Protein AF-A0A5M6ITL7-F1 (afdb_monomer)

Secondary structure (DSSP, 8-state):
-----PPPPPEEEEEEEE-TTS-HHHHHHHHHHHHHHTT-EEEEPTT-------GGGSTT---PPP--SSPPEEEEEEEEPPPTT--S---

pLDDT: mean 71.6, std 16.35, range [40.09, 92.19]

Mean predicted aligned error: 11.81 Å

Structure (mmCIF, N/CA/C/O backbone):
data_AF-A0A5M6ITL7-F1
#
_entry.id   AF-A0A5M6ITL7-F1
#
loop_
_atom_site.group_PDB
_atom_sit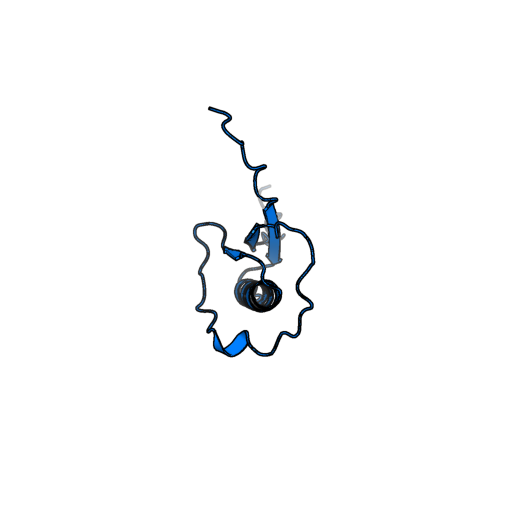e.id
_atom_site.type_symbol
_atom_site.label_atom_id
_atom_site.label_alt_id
_atom_site.label_comp_id
_atom_site.label_asym_id
_atom_site.label_entity_id
_atom_site.label_seq_id
_atom_site.pdbx_PDB_ins_code
_atom_site.Cartn_x
_atom_site.Cartn_y
_atom_site.Cartn_z
_atom_site.occupancy
_atom_site.B_iso_or_equiv
_atom_site.auth_seq_id
_atom_site.auth_comp_id
_atom_site.auth_asym_id
_atom_site.auth_atom_id
_atom_site.pdbx_PDB_model_num
ATOM 1 N N . MET A 1 1 ? -21.453 29.780 21.446 1.00 40.09 1 MET A N 1
ATOM 2 C CA . MET A 1 1 ? -21.188 29.050 20.188 1.00 40.09 1 MET A CA 1
ATOM 3 C C . MET A 1 1 ? -19.836 28.366 20.329 1.00 40.09 1 MET A C 1
ATOM 5 O O . MET A 1 1 ? -18.814 29.015 20.165 1.00 40.09 1 MET A O 1
ATOM 9 N N . THR A 1 2 ? -19.808 27.107 20.760 1.00 45.06 2 THR A N 1
ATOM 10 C CA . THR A 1 2 ? -18.570 26.331 20.922 1.00 45.06 2 THR A CA 1
ATOM 11 C C . THR A 1 2 ? -18.218 25.696 19.581 1.00 45.06 2 THR A C 1
ATOM 13 O O . THR A 1 2 ? -18.795 24.681 19.202 1.00 45.06 2 THR A O 1
ATOM 16 N N . GLY A 1 3 ? -17.310 26.327 18.833 1.00 46.75 3 GLY A N 1
ATOM 17 C CA . GLY A 1 3 ? -16.715 25.726 17.643 1.00 46.75 3 GLY A CA 1
ATOM 18 C C . GLY A 1 3 ? -15.867 24.532 18.066 1.00 46.75 3 GLY A C 1
ATOM 19 O O . GLY A 1 3 ? -14.769 24.709 18.581 1.00 46.75 3 GLY A O 1
ATOM 20 N N . GLN A 1 4 ? -16.399 23.321 17.916 1.00 42.88 4 GLN A N 1
ATOM 21 C CA . GLN A 1 4 ? -15.608 22.107 18.066 1.00 42.88 4 GLN A CA 1
ATOM 22 C C . GLN A 1 4 ? -14.665 22.016 16.867 1.00 42.88 4 GLN A C 1
ATOM 24 O O . GLN A 1 4 ? -15.074 21.671 15.761 1.00 42.88 4 GLN A O 1
ATOM 29 N N . THR A 1 5 ? -13.398 22.358 17.076 1.00 50.56 5 THR A N 1
ATOM 30 C CA . THR A 1 5 ? -12.329 22.046 16.131 1.00 50.56 5 THR A CA 1
ATOM 31 C C . THR A 1 5 ? -12.136 20.533 16.172 1.00 50.56 5 THR A C 1
ATOM 33 O O . THR A 1 5 ? -11.497 20.006 17.082 1.00 50.56 5 THR A O 1
ATOM 36 N N . GLN A 1 6 ? -12.757 19.814 15.234 1.00 51.66 6 GLN A N 1
ATOM 37 C CA . GLN A 1 6 ? -12.490 18.393 15.024 1.00 51.66 6 GLN A CA 1
ATOM 38 C C . GLN A 1 6 ? -10.966 18.216 14.878 1.00 51.66 6 GLN A C 1
ATOM 40 O O . GLN A 1 6 ? -10.363 18.947 14.083 1.00 51.66 6 GLN A O 1
ATOM 45 N N . PRO A 1 7 ? -10.313 17.319 15.643 1.00 54.97 7 PRO A N 1
ATOM 46 C CA . PRO A 1 7 ? -8.888 17.077 15.464 1.00 54.97 7 PRO A CA 1
ATOM 47 C C . PRO A 1 7 ? -8.628 16.663 14.007 1.00 54.97 7 PRO A C 1
ATOM 49 O O . PRO A 1 7 ? -9.446 15.937 13.433 1.00 54.97 7 PRO A O 1
ATOM 52 N N . PRO A 1 8 ? -7.537 17.141 13.382 1.00 63.88 8 PRO A N 1
ATOM 53 C CA . PRO A 1 8 ? -7.237 16.807 11.997 1.00 63.88 8 PRO A CA 1
ATOM 54 C C . PRO A 1 8 ? -7.121 15.288 11.861 1.00 63.88 8 PRO A C 1
ATOM 56 O O . PRO A 1 8 ? -6.400 14.654 12.634 1.00 63.88 8 PRO A O 1
ATOM 59 N N . HIS A 1 9 ? -7.828 14.713 10.883 1.00 67.75 9 HIS A N 1
ATOM 60 C CA . HIS A 1 9 ? -7.728 13.288 10.580 1.00 67.75 9 HIS A CA 1
ATOM 61 C C . HIS A 1 9 ? -6.247 12.910 10.418 1.00 67.75 9 HIS A C 1
ATOM 63 O O . HIS A 1 9 ? -5.543 13.570 9.643 1.00 67.75 9 HIS A O 1
ATOM 69 N N . PRO A 1 10 ? -5.748 11.883 11.131 1.00 80.19 10 PRO A N 1
ATOM 70 C CA . PRO A 1 10 ? -4.364 11.460 10.984 1.00 80.19 10 PRO A CA 1
ATOM 71 C C . PRO A 1 10 ? -4.095 11.083 9.521 1.00 80.19 10 PRO A C 1
ATOM 73 O O . PRO A 1 10 ? -4.940 10.478 8.863 1.00 80.19 10 PRO A O 1
ATOM 76 N N . ARG A 1 11 ? -2.934 11.469 8.983 1.00 85.69 11 ARG A N 1
ATOM 77 C CA . ARG A 1 11 ? -2.549 11.185 7.590 1.00 85.69 11 ARG A CA 1
ATOM 78 C C . ARG A 1 1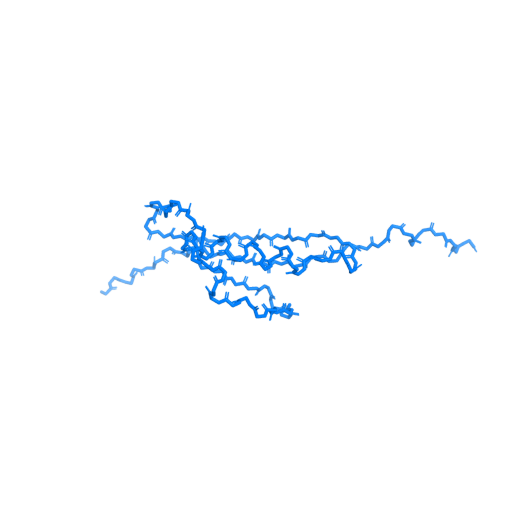1 ? -1.318 10.291 7.577 1.00 85.69 11 ARG A C 1
ATOM 80 O O . ARG A 1 11 ? -0.355 10.571 8.287 1.00 85.69 11 ARG A O 1
ATOM 87 N N . VAL A 1 12 ? -1.349 9.240 6.764 1.00 89.50 12 VAL A N 1
ATOM 88 C CA . VAL A 1 12 ? -0.237 8.295 6.582 1.00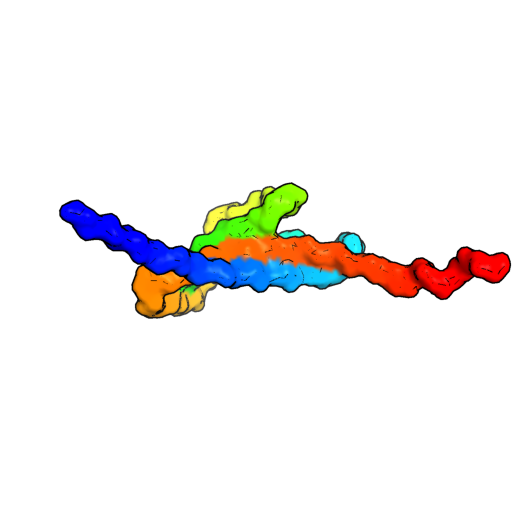 89.50 12 VAL A CA 1
ATOM 89 C C . VAL A 1 12 ? 0.147 8.277 5.111 1.00 89.50 12 VAL A C 1
ATOM 91 O O . VAL A 1 12 ? -0.723 8.129 4.262 1.00 89.50 12 VAL A O 1
ATOM 94 N N . THR A 1 13 ? 1.436 8.395 4.796 1.00 90.94 13 THR A N 1
ATOM 95 C CA . THR A 1 13 ? 1.929 8.287 3.415 1.00 90.94 13 THR A CA 1
ATOM 96 C C . THR A 1 13 ? 2.609 6.941 3.206 1.00 90.94 13 THR A C 1
ATOM 98 O O . THR A 1 13 ? 3.527 6.591 3.945 1.00 90.94 13 THR A O 1
ATOM 101 N N . VAL A 1 14 ? 2.179 6.205 2.183 1.00 91.06 14 VAL A N 1
ATOM 102 C CA . VAL A 1 14 ? 2.829 4.986 1.698 1.00 91.06 14 VAL A CA 1
ATOM 103 C C . VAL A 1 14 ? 3.542 5.317 0.396 1.00 91.06 14 VAL A C 1
ATOM 105 O O . VAL A 1 14 ? 2.907 5.684 -0.595 1.00 91.06 14 VAL A O 1
ATOM 108 N N . THR A 1 15 ? 4.863 5.167 0.400 1.00 92.19 15 THR A N 1
ATOM 109 C CA . THR A 1 15 ? 5.702 5.414 -0.773 1.00 92.19 15 THR A CA 1
ATOM 110 C C . THR A 1 15 ? 6.211 4.097 -1.339 1.00 92.19 15 THR A C 1
ATOM 112 O O . THR A 1 15 ? 6.821 3.312 -0.615 1.00 92.19 15 THR A O 1
ATOM 115 N N . VAL A 1 16 ? 6.012 3.871 -2.639 1.00 90.50 16 VAL A N 1
ATOM 116 C CA . VAL A 1 16 ? 6.635 2.759 -3.371 1.00 90.50 16 VAL A CA 1
ATOM 117 C C . VAL A 1 16 ? 7.736 3.320 -4.261 1.00 90.50 16 VAL A C 1
ATOM 119 O O . VAL A 1 16 ? 7.465 4.100 -5.178 1.00 90.50 16 VAL A O 1
ATOM 122 N N . SER A 1 17 ? 8.981 2.927 -3.982 1.00 90.44 17 SER A N 1
ATOM 123 C CA . SER A 1 17 ? 10.157 3.352 -4.736 1.00 90.44 17 SER A CA 1
ATOM 124 C C . SER A 1 17 ? 10.697 2.261 -5.659 1.00 90.44 17 SER A C 1
ATOM 126 O O . SER A 1 17 ? 10.449 1.071 -5.473 1.00 90.44 17 SER A O 1
ATOM 128 N N . GLY A 1 18 ? 11.401 2.681 -6.706 1.00 88.62 18 GLY A N 1
ATOM 129 C CA . GLY A 1 18 ? 12.085 1.789 -7.639 1.00 88.62 18 GLY A CA 1
ATOM 130 C C . GLY A 1 18 ? 12.356 2.459 -8.980 1.00 88.62 18 GLY A C 1
ATOM 131 O O . GLY A 1 18 ? 11.936 3.594 -9.234 1.00 88.62 18 GLY A O 1
ATOM 132 N N . THR A 1 19 ? 13.056 1.754 -9.861 1.00 87.69 19 THR A N 1
ATOM 133 C CA . THR A 1 19 ? 13.369 2.25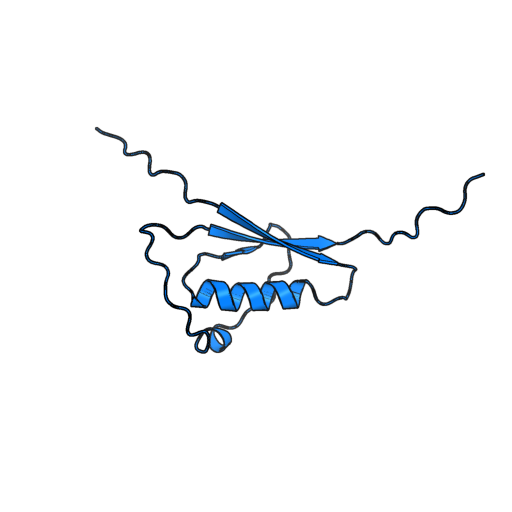5 -11.202 1.00 87.69 19 THR A CA 1
ATOM 134 C C . THR A 1 19 ? 12.115 2.350 -12.087 1.00 87.69 19 THR A C 1
ATOM 136 O O . THR A 1 19 ? 11.031 1.849 -11.765 1.00 87.69 19 THR A O 1
ATOM 139 N N . ALA A 1 20 ? 12.219 3.066 -13.207 1.00 82.75 20 ALA A N 1
ATOM 140 C CA . ALA A 1 20 ? 11.140 3.116 -14.190 1.00 82.75 20 ALA A CA 1
ATOM 141 C C . ALA A 1 20 ? 10.874 1.710 -14.763 1.00 82.75 20 ALA A C 1
ATOM 143 O O . ALA A 1 20 ? 11.806 0.947 -15.002 1.00 82.75 20 ALA A O 1
ATOM 144 N N . GLY A 1 21 ? 9.601 1.363 -14.969 1.00 83.44 21 GLY A N 1
ATOM 145 C CA . GLY A 1 21 ? 9.206 0.067 -15.535 1.00 83.44 21 GLY A CA 1
ATOM 146 C C . GLY A 1 21 ? 9.108 -1.103 -14.545 1.00 83.44 21 GLY A C 1
ATOM 147 O O . GLY A 1 21 ? 8.659 -2.171 -14.941 1.00 83.44 21 GLY A O 1
ATOM 148 N N . THR A 1 22 ? 9.422 -0.925 -13.256 1.00 86.50 22 THR A N 1
ATOM 149 C CA . THR A 1 22 ? 9.346 -2.012 -12.248 1.00 86.50 22 THR A CA 1
ATOM 150 C C . THR A 1 22 ? 7.935 -2.323 -11.743 1.00 86.50 22 THR A C 1
ATOM 152 O O . THR A 1 22 ? 7.759 -3.169 -10.872 1.00 86.50 22 THR A O 1
ATOM 155 N N . GLY A 1 23 ? 6.910 -1.644 -12.267 1.00 86.12 23 GLY A N 1
ATOM 156 C CA . GLY A 1 23 ? 5.517 -1.893 -11.890 1.00 86.12 23 GLY A CA 1
ATOM 157 C C . GLY A 1 23 ? 5.070 -1.230 -10.582 1.00 86.12 23 GLY A C 1
ATOM 158 O O . GLY A 1 23 ? 4.087 -1.671 -9.994 1.00 86.12 23 GLY A O 1
ATOM 159 N N . LYS A 1 24 ? 5.737 -0.156 -10.136 1.00 89.88 24 LYS A N 1
ATOM 160 C CA . LYS A 1 24 ? 5.400 0.600 -8.909 1.00 89.88 24 LYS A CA 1
ATOM 161 C C . LYS A 1 24 ? 3.924 0.991 -8.825 1.00 89.88 24 LYS A C 1
ATOM 163 O O . LYS A 1 24 ? 3.281 0.738 -7.811 1.00 89.88 24 LYS A O 1
ATOM 168 N N . SER A 1 25 ? 3.357 1.489 -9.922 1.00 85.38 25 SER A N 1
ATOM 169 C CA . SER A 1 25 ? 1.942 1.864 -9.990 1.00 85.38 25 SER A CA 1
ATOM 170 C C . SER A 1 25 ? 1.007 0.660 -9.798 1.00 85.38 25 SER A C 1
ATOM 172 O O . SER A 1 25 ? -0.056 0.796 -9.203 1.00 85.38 25 SER A O 1
ATOM 174 N N . ARG A 1 26 ? 1.412 -0.546 -10.230 1.00 86.69 26 ARG A N 1
ATOM 175 C CA . ARG A 1 26 ? 0.651 -1.786 -9.993 1.00 86.69 26 ARG A CA 1
ATOM 176 C C . ARG A 1 26 ? 0.706 -2.211 -8.525 1.00 86.69 26 ARG A C 1
ATOM 178 O O . ARG A 1 26 ? -0.297 -2.665 -7.987 1.00 86.69 26 ARG A O 1
ATOM 185 N N . VAL A 1 27 ? 1.853 -2.037 -7.869 1.00 88.25 27 VAL A N 1
ATOM 186 C CA . VAL A 1 27 ? 1.988 -2.281 -6.424 1.00 88.25 27 VAL A CA 1
ATOM 187 C C . VAL A 1 27 ? 1.113 -1.307 -5.632 1.00 88.25 27 VAL A C 1
ATOM 189 O O . VAL A 1 27 ? 0.364 -1.745 -4.764 1.00 88.25 27 VAL A O 1
ATOM 192 N N . LEU A 1 28 ? 1.139 -0.012 -5.966 1.00 89.12 28 LEU A N 1
ATOM 193 C CA . LEU A 1 28 ? 0.273 0.991 -5.336 1.00 89.12 28 LEU A CA 1
ATOM 194 C C . LEU A 1 28 ? -1.218 0.691 -5.548 1.00 89.12 28 LEU A C 1
ATOM 196 O O . LEU A 1 28 ? -1.983 0.799 -4.595 1.00 89.12 28 LEU A O 1
ATOM 200 N N . ALA A 1 29 ? -1.625 0.232 -6.735 1.00 86.12 29 ALA A N 1
ATOM 201 C CA . ALA A 1 29 ? -3.002 -0.197 -6.990 1.00 86.12 29 ALA A CA 1
ATOM 202 C C . ALA A 1 29 ? -3.426 -1.382 -6.098 1.00 86.12 29 ALA A C 1
ATOM 204 O O . ALA A 1 29 ? -4.514 -1.371 -5.528 1.00 86.12 29 ALA A O 1
ATOM 205 N N . ASN A 1 30 ? -2.557 -2.380 -5.903 1.00 86.94 30 ASN A N 1
ATOM 206 C CA . ASN A 1 30 ? -2.843 -3.498 -4.994 1.00 86.94 30 ASN A CA 1
ATOM 207 C C . ASN A 1 30 ? -2.953 -3.037 -3.528 1.00 86.94 30 ASN A C 1
ATOM 209 O O . ASN A 1 30 ? -3.819 -3.509 -2.792 1.00 86.94 30 ASN A O 1
ATOM 213 N N . ILE A 1 31 ? -2.094 -2.101 -3.108 1.00 88.44 31 ILE A N 1
ATOM 214 C CA . ILE A 1 31 ? -2.150 -1.489 -1.773 1.00 88.44 31 ILE A CA 1
ATOM 215 C C . ILE A 1 31 ? -3.466 -0.717 -1.596 1.00 88.44 31 ILE A C 1
ATOM 217 O O . ILE A 1 31 ? -4.110 -0.842 -0.556 1.00 88.44 31 ILE A O 1
ATOM 221 N N . GLU A 1 32 ? -3.898 0.037 -2.610 1.00 88.44 32 GLU A N 1
ATOM 222 C CA . GLU A 1 32 ? -5.181 0.745 -2.607 1.00 88.44 32 GLU A CA 1
ATOM 223 C C . GLU A 1 32 ? -6.360 -0.207 -2.395 1.00 88.44 32 GLU A C 1
ATOM 225 O O . GLU A 1 32 ? -7.203 0.065 -1.539 1.00 88.44 32 GLU A O 1
ATOM 230 N N . VAL A 1 33 ? -6.409 -1.329 -3.126 1.00 85.94 33 VAL A N 1
ATOM 231 C CA . VAL A 1 33 ? -7.460 -2.351 -2.972 1.00 85.94 33 VAL A CA 1
ATOM 232 C C . VAL A 1 33 ? -7.515 -2.860 -1.535 1.00 85.94 33 VAL A C 1
ATOM 234 O O . VAL A 1 33 ? -8.581 -2.843 -0.920 1.00 85.94 33 VAL A O 1
ATOM 237 N N . ALA A 1 34 ? -6.369 -3.270 -0.984 1.00 84.94 34 ALA A N 1
ATOM 238 C CA . ALA A 1 34 ? -6.298 -3.817 0.367 1.00 84.94 34 ALA A CA 1
ATOM 239 C C . ALA A 1 34 ? -6.760 -2.797 1.420 1.00 84.94 34 ALA A C 1
ATOM 241 O O . ALA A 1 34 ? -7.587 -3.109 2.275 1.00 84.94 34 ALA A O 1
ATOM 242 N N . LEU A 1 35 ? -6.282 -1.553 1.331 1.00 86.38 35 LEU A N 1
ATOM 243 C CA . LEU A 1 35 ? -6.636 -0.488 2.270 1.00 86.38 35 LEU A CA 1
ATOM 244 C C . LEU A 1 35 ? -8.116 -0.101 2.179 1.00 86.38 35 LEU A C 1
ATOM 246 O O . LEU A 1 35 ? -8.783 0.029 3.207 1.00 86.38 35 LEU A O 1
ATOM 250 N N . ARG A 1 36 ? -8.661 0.042 0.967 1.00 84.56 36 ARG A N 1
ATOM 251 C CA . ARG A 1 36 ? -10.087 0.343 0.780 1.00 84.56 36 ARG A CA 1
ATOM 252 C C . ARG A 1 36 ? -10.974 -0.777 1.312 1.00 84.56 36 ARG A C 1
ATOM 2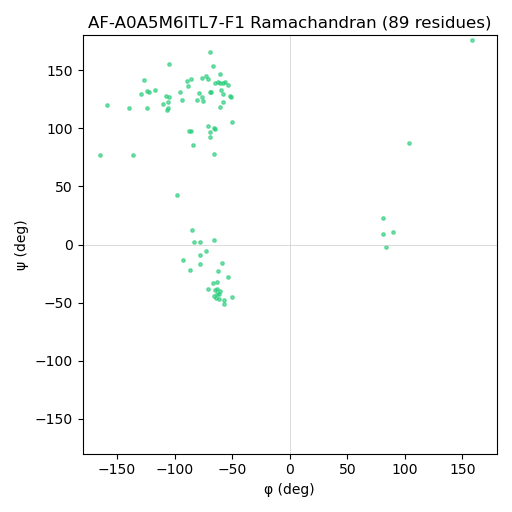54 O O . ARG A 1 36 ? -11.991 -0.486 1.936 1.00 84.56 36 ARG A O 1
ATOM 261 N N . ALA A 1 37 ? -10.579 -2.035 1.133 1.00 82.25 37 ALA A N 1
ATOM 262 C CA . ALA A 1 37 ? -11.311 -3.172 1.683 1.00 82.25 37 ALA A CA 1
ATOM 263 C C . ALA A 1 37 ? -11.287 -3.217 3.222 1.00 82.25 37 ALA A C 1
ATOM 265 O O . ALA A 1 37 ? -12.290 -3.555 3.844 1.00 82.25 37 ALA A O 1
ATOM 266 N N . CYS A 1 38 ? -10.196 -2.768 3.852 1.00 79.62 38 CYS A N 1
ATOM 267 C CA . CYS A 1 38 ? -10.142 -2.540 5.302 1.00 79.62 38 CYS A CA 1
ATOM 268 C C . CYS A 1 38 ? -10.936 -1.294 5.765 1.00 79.62 38 CYS A C 1
ATOM 270 O O . CYS A 1 38 ? -11.058 -1.052 6.967 1.00 79.62 38 CYS A O 1
ATOM 272 N N . GLY A 1 39 ? -11.485 -0.500 4.837 1.00 79.75 39 GLY A N 1
ATOM 273 C CA . GLY A 1 39 ? -12.291 0.690 5.116 1.00 79.75 39 GLY A CA 1
ATOM 274 C C . GLY A 1 39 ? -11.510 2.001 5.235 1.00 79.75 39 GLY A C 1
ATOM 275 O O . GLY A 1 39 ? -12.092 2.993 5.669 1.00 79.75 39 GLY A O 1
ATOM 276 N N . TYR A 1 40 ? -10.224 2.034 4.872 1.00 84.94 40 TYR A N 1
ATOM 277 C CA . TYR A 1 40 ? -9.446 3.275 4.869 1.00 84.94 40 TYR A CA 1
ATOM 278 C C . TYR A 1 40 ? -9.851 4.187 3.707 1.00 84.94 40 TYR A C 1
ATOM 280 O O . TYR A 1 40 ? -10.121 3.731 2.593 1.00 84.94 40 TYR A O 1
ATOM 288 N N . GLU A 1 41 ? -9.817 5.496 3.950 1.00 86.69 41 GLU A N 1
ATOM 289 C CA . GLU A 1 41 ? -9.824 6.487 2.879 1.00 86.69 41 GLU A CA 1
ATOM 290 C C . GLU A 1 41 ? -8.431 6.533 2.238 1.00 86.69 41 GLU A C 1
ATOM 292 O O . GLU A 1 41 ? -7.430 6.698 2.937 1.00 86.69 41 GLU A O 1
ATOM 297 N N . VAL A 1 42 ? -8.358 6.390 0.913 1.00 88.06 42 VAL A N 1
ATOM 298 C CA . VAL A 1 42 ? -7.095 6.355 0.164 1.00 88.06 42 VAL A CA 1
ATOM 299 C C . VAL A 1 42 ? -7.096 7.434 -0.913 1.00 88.06 42 VAL A C 1
ATOM 301 O O . VAL A 1 42 ? -8.051 7.557 -1.677 1.00 88.06 42 VAL A O 1
ATOM 304 N N . GLN A 1 43 ? -6.007 8.195 -0.993 1.00 89.00 43 GLN A N 1
ATOM 305 C CA . GLN A 1 43 ? -5.778 9.254 -1.971 1.00 89.00 43 GLN A CA 1
ATOM 306 C C . GLN A 1 43 ? -4.440 9.020 -2.677 1.00 89.00 43 GLN A C 1
ATOM 308 O O . GLN A 1 43 ? -3.459 8.642 -2.044 1.00 89.00 43 GLN A O 1
ATOM 313 N N . TRP A 1 44 ? -4.363 9.290 -3.977 1.00 86.94 44 TRP A N 1
ATOM 314 C CA . TRP A 1 44 ? -3.085 9.316 -4.691 1.00 86.94 44 TRP A CA 1
ATOM 315 C C . TRP A 1 44 ? -2.437 10.697 -4.571 1.00 86.94 44 TRP A C 1
ATOM 317 O O . TRP A 1 44 ? -3.117 11.727 -4.606 1.00 86.94 44 TRP A O 1
ATOM 327 N N . TRP A 1 45 ? -1.112 10.733 -4.434 1.00 83.25 45 TRP A N 1
ATOM 328 C CA . TRP A 1 45 ? -0.353 11.976 -4.496 1.00 83.25 45 TRP A CA 1
ATOM 329 C C . TRP A 1 45 ? -0.557 12.644 -5.862 1.00 83.25 45 TRP A C 1
ATOM 331 O O . TRP A 1 45 ? -0.600 11.977 -6.896 1.00 83.25 45 TRP A O 1
ATOM 341 N N . ARG A 1 46 ? -0.709 13.974 -5.870 1.00 70.88 46 ARG A N 1
ATOM 342 C CA . ARG A 1 46 ? -1.095 14.740 -7.067 1.00 70.88 46 ARG A CA 1
ATOM 343 C C . ARG A 1 46 ? -0.175 14.451 -8.259 1.00 70.88 46 ARG A C 1
ATOM 345 O O . ARG A 1 46 ? 1.045 14.452 -8.114 1.00 70.88 46 ARG A O 1
ATOM 352 N N . GLY A 1 47 ? -0.779 14.287 -9.439 1.00 62.28 47 GLY A N 1
ATOM 353 C CA . GLY A 1 47 ? -0.068 14.080 -10.706 1.00 62.28 47 GLY A CA 1
ATOM 354 C C . GLY A 1 47 ? 0.398 12.643 -10.957 1.00 62.28 47 GLY A C 1
ATOM 355 O O . GLY A 1 47 ? 1.161 12.421 -11.891 1.00 62.28 47 GLY A O 1
ATOM 356 N N . GLN A 1 48 ? -0.026 11.684 -10.132 1.00 62.09 48 GLN A N 1
ATOM 357 C CA . GLN A 1 48 ? 0.197 10.259 -10.367 1.00 62.09 48 GLN A CA 1
ATOM 358 C C . GLN A 1 48 ? -0.946 9.661 -11.193 1.00 62.09 48 GLN A C 1
ATOM 360 O O . GLN A 1 48 ? -2.109 10.009 -10.977 1.00 62.09 48 GLN A O 1
ATOM 365 N N . ASP A 1 49 ? -0.607 8.761 -12.122 1.00 58.47 49 ASP A N 1
ATOM 366 C CA . ASP A 1 49 ? -1.577 8.010 -12.921 1.00 58.47 49 ASP A CA 1
ATOM 367 C C . ASP A 1 49 ? -2.390 7.091 -12.005 1.00 58.47 49 ASP A C 1
ATOM 369 O O . ASP A 1 49 ? -1.954 5.999 -11.628 1.00 58.47 49 ASP A O 1
ATOM 373 N N . GLN A 1 50 ? -3.594 7.536 -11.653 1.00 55.91 50 GLN A N 1
ATOM 374 C CA . GLN A 1 50 ? -4.594 6.682 -11.038 1.00 55.91 50 GLN A CA 1
ATOM 375 C C . GLN A 1 50 ? -5.062 5.694 -12.107 1.00 55.91 50 GLN A C 1
ATOM 377 O O . GLN A 1 50 ? -5.943 5.990 -12.911 1.00 55.91 50 GLN A O 1
ATOM 382 N N . ARG A 1 51 ? -4.436 4.517 -12.165 1.00 58.03 51 ARG A N 1
ATOM 383 C CA . ARG A 1 51 ? -4.964 3.431 -12.994 1.00 58.03 51 ARG A CA 1
ATOM 384 C C . ARG A 1 51 ? -6.268 2.961 -12.368 1.00 58.03 51 ARG A C 1
ATOM 386 O O . ARG A 1 51 ? -6.312 2.757 -11.159 1.00 58.03 51 ARG A O 1
ATOM 393 N N . GLU A 1 52 ? -7.314 2.836 -13.182 1.00 54.03 52 GLU A N 1
ATOM 394 C CA . GLU A 1 52 ? -8.647 2.412 -12.749 1.00 54.03 52 GLU A CA 1
ATOM 395 C C . GLU A 1 52 ? -8.558 1.128 -11.918 1.00 54.03 52 GLU A C 1
ATOM 397 O O . GLU A 1 52 ? -8.316 0.032 -12.422 1.00 54.03 52 GLU A O 1
ATOM 402 N N . VAL A 1 53 ? -8.723 1.274 -10.605 1.00 56.44 53 VAL A N 1
ATOM 403 C CA . VAL A 1 53 ? -8.869 0.144 -9.698 1.00 56.44 53 VAL A CA 1
ATOM 404 C C . VAL A 1 53 ? -10.353 -0.199 -9.669 1.00 56.44 53 VAL A C 1
ATOM 406 O O . VAL A 1 53 ? -11.138 0.445 -8.968 1.00 56.44 53 VAL A O 1
ATOM 409 N N . HIS A 1 54 ? -10.752 -1.192 -10.463 1.00 55.34 54 HIS A N 1
ATOM 410 C CA . HIS A 1 54 ? -12.148 -1.605 -10.551 1.00 55.34 54 HIS A CA 1
ATOM 411 C C . HIS A 1 54 ? -12.645 -2.190 -9.218 1.00 55.34 54 HIS A C 1
ATOM 413 O O . HIS A 1 54 ? -11.946 -2.936 -8.527 1.00 55.34 54 HIS A O 1
ATOM 419 N N . LYS A 1 55 ? -13.884 -1.830 -8.857 1.00 52.84 55 LYS A N 1
ATOM 420 C CA . LYS A 1 55 ? -14.575 -2.214 -7.608 1.00 52.84 55 LYS A CA 1
ATOM 421 C C . LYS A 1 55 ? -14.625 -3.717 -7.342 1.00 52.84 55 LYS A C 1
ATOM 423 O O . LYS A 1 55 ? -14.701 -4.146 -6.198 1.00 52.84 55 LYS A O 1
ATOM 428 N N . GLU A 1 56 ? -14.598 -4.495 -8.407 1.00 57.25 56 GLU A N 1
ATOM 429 C CA . GLU A 1 56 ? -14.644 -5.957 -8.425 1.00 57.25 56 GLU A CA 1
ATOM 430 C C . GLU A 1 56 ? -13.443 -6.606 -7.722 1.00 57.25 56 GLU A C 1
ATOM 432 O O . GLU A 1 56 ? -13.571 -7.702 -7.191 1.00 57.25 56 GLU A O 1
ATOM 437 N N . HIS A 1 57 ? -12.315 -5.904 -7.586 1.00 55.34 57 HIS A N 1
ATOM 438 C CA . HIS A 1 57 ? -11.179 -6.384 -6.793 1.00 55.34 57 HIS A CA 1
ATOM 439 C C . HIS A 1 57 ? -11.368 -6.216 -5.274 1.00 55.34 57 HIS A C 1
ATOM 441 O O . HIS A 1 57 ? -10.539 -6.682 -4.497 1.00 55.34 57 HIS A O 1
ATOM 447 N N . TRP A 1 58 ? -12.411 -5.508 -4.823 1.00 57.28 58 TRP A N 1
ATOM 448 C CA . TRP A 1 58 ? -12.538 -5.079 -3.423 1.00 57.28 58 TRP A CA 1
ATOM 449 C C . TRP A 1 58 ? -13.206 -6.131 -2.535 1.00 57.28 58 TRP A C 1
ATOM 451 O O . TRP A 1 58 ? -13.045 -6.095 -1.318 1.00 57.28 58 TRP A O 1
ATOM 461 N N . THR A 1 59 ? -13.971 -7.053 -3.122 1.00 53.16 59 THR A N 1
ATOM 462 C CA . THR A 1 59 ? -14.874 -7.954 -2.388 1.00 53.16 59 THR A CA 1
ATOM 463 C C . THR A 1 59 ? -14.152 -9.118 -1.701 1.00 53.16 59 THR A C 1
ATOM 465 O O . THR A 1 59 ? -14.715 -9.722 -0.794 1.00 53.16 59 THR A O 1
ATOM 468 N N . GLU A 1 60 ? -12.905 -9.417 -2.082 1.00 53.38 60 GLU A N 1
ATOM 469 C CA . GLU A 1 60 ? -12.147 -10.560 -1.541 1.00 53.38 60 GLU A CA 1
ATOM 470 C C . GLU A 1 60 ? -11.262 -10.225 -0.333 1.00 53.38 60 GLU A C 1
ATOM 472 O O . GLU A 1 60 ? -10.791 -11.124 0.367 1.00 53.38 60 GLU A O 1
ATOM 477 N N . ALA A 1 61 ? -11.028 -8.946 -0.039 1.00 5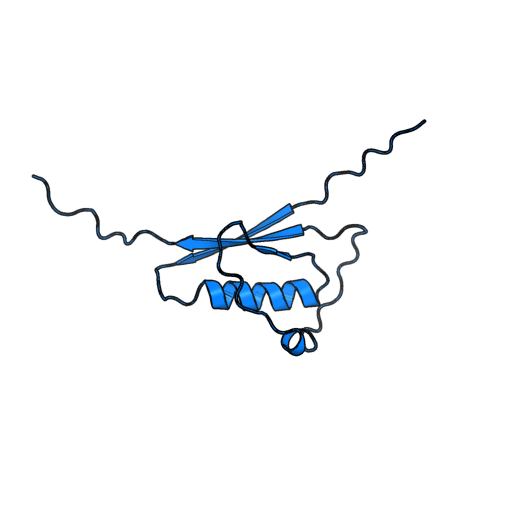3.53 61 ALA A N 1
ATOM 478 C CA . ALA A 1 61 ? -10.154 -8.566 1.062 1.00 53.53 61 ALA A CA 1
ATOM 479 C C . ALA A 1 61 ? -10.923 -8.575 2.398 1.00 53.53 61 ALA A C 1
ATOM 481 O O . ALA A 1 61 ? -11.429 -7.563 2.876 1.00 53.53 61 ALA A O 1
ATOM 482 N N . ASN A 1 62 ? -10.986 -9.762 3.013 1.00 49.91 62 ASN A N 1
ATOM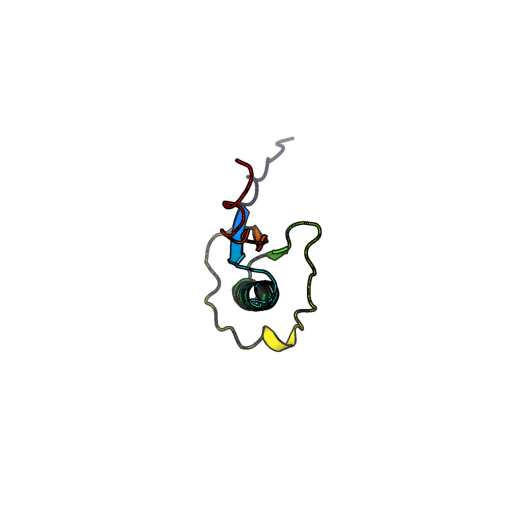 483 C CA . ASN A 1 62 ? -11.448 -9.996 4.385 1.00 49.91 62 ASN A CA 1
ATOM 484 C C . ASN A 1 62 ? -10.497 -9.342 5.398 1.00 49.91 62 ASN A C 1
ATOM 486 O O . ASN A 1 62 ? -9.661 -10.001 6.016 1.00 49.91 62 ASN A O 1
ATOM 490 N N . CYS A 1 63 ? -10.605 -8.030 5.558 1.00 55.38 63 CYS A N 1
ATOM 491 C CA . CYS A 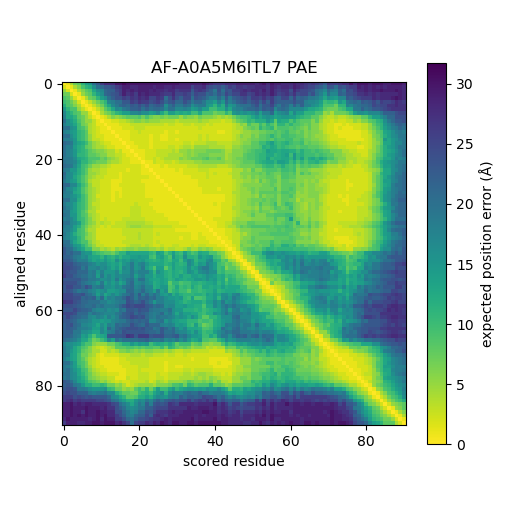1 63 ? -9.816 -7.282 6.518 1.00 55.38 63 CYS A CA 1
ATOM 492 C C . CYS A 1 63 ? -10.701 -6.889 7.710 1.00 55.38 63 CYS A C 1
ATOM 494 O O . CYS A 1 63 ? -11.732 -6.241 7.507 1.00 55.38 63 CYS A O 1
ATOM 496 N N . PRO A 1 64 ? -10.354 -7.269 8.954 1.00 56.69 64 PRO A N 1
ATOM 497 C CA . PRO A 1 64 ? -11.099 -6.815 10.120 1.00 56.69 64 PRO A CA 1
ATOM 498 C C . PRO A 1 64 ? -11.021 -5.287 10.185 1.00 56.69 64 PRO A C 1
ATOM 500 O O . PRO A 1 64 ? -9.935 -4.715 10.278 1.00 56.69 64 PRO A O 1
ATOM 503 N N . ARG A 1 65 ? -12.179 -4.619 10.102 1.00 56.31 65 ARG A N 1
ATOM 504 C CA . ARG A 1 65 ? -12.263 -3.157 10.172 1.00 56.31 65 ARG A CA 1
ATOM 505 C C . ARG A 1 65 ? -11.643 -2.702 11.504 1.00 56.31 65 ARG A C 1
ATOM 507 O O . ARG A 1 65 ? -12.111 -3.151 12.554 1.00 56.31 65 ARG A O 1
ATOM 514 N N . PRO A 1 66 ? -10.612 -1.839 11.501 1.00 55.59 66 PRO A N 1
ATOM 515 C CA . PRO A 1 66 ? -10.028 -1.353 12.740 1.00 55.59 66 PRO A CA 1
ATOM 516 C C . PRO A 1 66 ? -11.087 -0.601 13.559 1.00 55.59 66 PRO A C 1
ATOM 518 O O . PRO A 1 66 ? -11.947 0.080 12.999 1.00 55.59 66 PRO A O 1
ATOM 521 N N . ALA A 1 67 ? -11.001 -0.689 14.886 1.00 56.03 67 ALA A N 1
ATOM 522 C CA . ALA A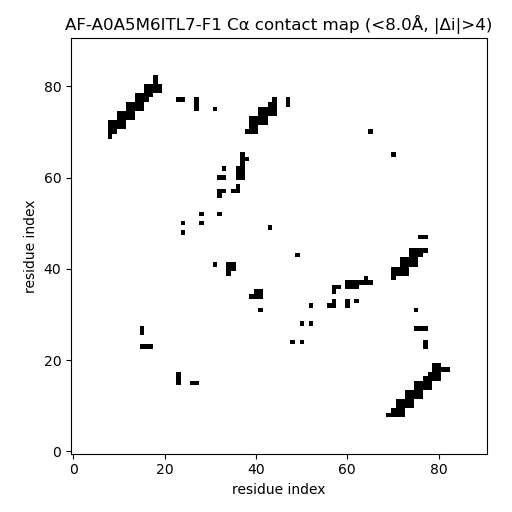 1 67 ? -11.944 -0.068 15.816 1.00 56.03 67 ALA A CA 1
ATOM 523 C C . ALA A 1 67 ? -11.733 1.431 16.170 1.00 56.03 67 ALA A C 1
ATOM 525 O O . ALA A 1 67 ? -12.492 1.911 17.017 1.00 56.03 67 ALA A O 1
ATOM 526 N N . PRO A 1 68 ? -10.763 2.219 15.643 1.00 58.75 68 PRO A N 1
ATOM 527 C CA . PRO A 1 68 ? -10.685 3.615 16.043 1.00 58.75 68 PRO A CA 1
ATOM 528 C C . PRO A 1 68 ? -11.861 4.401 15.449 1.00 58.75 68 PRO A C 1
ATOM 530 O O . PRO A 1 68 ? -12.251 4.206 14.300 1.00 58.75 68 PRO A O 1
ATOM 533 N N . ALA A 1 69 ? -12.384 5.348 16.232 1.00 61.88 69 ALA A N 1
ATOM 534 C CA . ALA A 1 69 ? -13.471 6.244 15.831 1.00 61.88 69 ALA A CA 1
ATOM 535 C C . ALA A 1 69 ? -13.141 7.103 14.589 1.00 61.88 69 ALA A C 1
ATOM 537 O O . ALA A 1 69 ? -14.045 7.665 13.975 1.00 61.88 69 ALA A O 1
ATOM 538 N N . GLN A 1 70 ? -11.859 7.210 14.215 1.00 66.12 70 GLN A N 1
ATOM 539 C CA . GLN A 1 70 ? -11.389 7.849 12.987 1.00 66.12 70 GLN A CA 1
ATOM 540 C C . GLN A 1 70 ? -10.252 7.028 12.375 1.00 66.12 70 GLN A C 1
ATOM 542 O O . GLN A 1 70 ? -9.186 6.879 12.976 1.00 66.12 70 GLN A O 1
ATOM 547 N N . LEU A 1 71 ? -10.474 6.512 11.167 1.00 75.12 71 LEU A N 1
ATOM 548 C CA . LEU A 1 71 ? -9.411 5.927 10.355 1.00 75.12 71 LEU A CA 1
ATOM 549 C C . LEU A 1 71 ? -8.559 7.053 9.743 1.00 75.12 71 LEU A C 1
ATOM 551 O O . LEU A 1 71 ? -9.104 8.105 9.394 1.00 75.12 71 LEU A O 1
ATOM 555 N N . PRO A 1 72 ? -7.235 6.867 9.621 1.00 82.81 72 PRO A N 1
ATOM 556 C CA . PRO A 1 72 ? -6.390 7.820 8.929 1.00 82.81 72 PRO A CA 1
ATOM 557 C C . PRO A 1 72 ? -6.702 7.861 7.432 1.00 82.81 72 PRO A C 1
ATOM 559 O O . PRO A 1 72 ? -7.109 6.861 6.839 1.00 82.81 72 PRO A O 1
ATOM 562 N N . VAL A 1 73 ? -6.413 9.004 6.815 1.00 86.69 73 VAL A N 1
ATOM 563 C CA . VAL A 1 73 ? -6.348 9.122 5.356 1.00 86.69 73 VAL A CA 1
ATOM 564 C C . VAL A 1 73 ? -4.988 8.608 4.896 1.00 86.69 73 VAL A C 1
ATOM 566 O O . VAL A 1 73 ? -3.949 9.101 5.351 1.00 86.69 73 VAL A O 1
ATOM 569 N N . VAL A 1 74 ? -4.979 7.638 3.985 1.00 88.50 74 VAL A N 1
ATOM 570 C CA . VAL A 1 74 ? -3.752 7.093 3.401 1.00 88.50 74 VAL A CA 1
ATOM 571 C C . VAL A 1 74 ? -3.443 7.787 2.081 1.00 88.50 74 VAL A C 1
ATOM 573 O O . VAL A 1 74 ? -4.302 7.915 1.216 1.00 88.50 74 VAL A O 1
ATOM 576 N N . ILE A 1 75 ? -2.200 8.223 1.918 1.00 91.00 75 ILE A N 1
ATOM 577 C CA . ILE A 1 75 ? -1.693 8.876 0.717 1.00 91.00 75 ILE A CA 1
ATOM 578 C C . ILE A 1 75 ? -0.720 7.928 0.022 1.00 91.00 75 ILE A C 1
ATOM 580 O O . ILE A 1 75 ? 0.293 7.543 0.600 1.00 91.00 75 ILE A O 1
ATOM 584 N N . LEU A 1 76 ? -1.011 7.569 -1.222 1.00 90.75 76 LEU A N 1
ATOM 585 C CA . LEU A 1 76 ? -0.176 6.718 -2.061 1.00 90.75 76 LEU A CA 1
ATOM 586 C C . LEU A 1 76 ? 0.747 7.568 -2.929 1.00 90.75 76 LEU A C 1
ATOM 588 O O . LEU A 1 76 ? 0.280 8.430 -3.675 1.00 90.75 76 LEU A O 1
ATOM 592 N N . ALA A 1 77 ? 2.052 7.323 -2.846 1.00 90.19 77 ALA A N 1
ATOM 593 C CA . ALA A 1 77 ? 3.057 8.054 -3.607 1.00 90.19 77 ALA A CA 1
ATOM 594 C C . ALA A 1 77 ? 4.005 7.098 -4.341 1.00 90.19 77 ALA A C 1
ATOM 596 O O . ALA A 1 77 ? 4.590 6.190 -3.751 1.00 90.19 77 ALA A O 1
ATOM 597 N N . GLU A 1 78 ? 4.195 7.326 -5.637 1.00 88.12 78 GLU A N 1
ATOM 598 C CA . GLU A 1 78 ? 5.255 6.671 -6.398 1.00 88.12 78 GLU A CA 1
ATOM 599 C C . GLU A 1 78 ? 6.537 7.505 -6.316 1.00 88.12 78 GLU A C 1
ATOM 601 O O . GLU A 1 78 ? 6.509 8.726 -6.482 1.00 88.12 78 GLU A O 1
ATOM 606 N N . GLN A 1 79 ? 7.678 6.848 -6.110 1.00 87.94 79 GLN A N 1
ATOM 607 C CA . GLN A 1 79 ? 8.985 7.496 -6.133 1.00 87.94 79 GLN A CA 1
ATOM 608 C C . GLN A 1 79 ? 9.907 6.817 -7.147 1.00 87.94 79 GLN A C 1
ATOM 610 O O . GLN A 1 79 ? 10.269 5.650 -7.012 1.00 87.94 79 GLN A O 1
ATOM 615 N N . ASN A 1 80 ? 10.335 7.559 -8.167 1.00 84.94 80 ASN A N 1
ATOM 616 C CA . ASN A 1 80 ? 11.365 7.069 -9.077 1.00 84.94 80 ASN A CA 1
ATOM 617 C C . ASN A 1 80 ? 12.738 7.138 -8.408 1.00 84.94 80 ASN A C 1
ATOM 619 O O . ASN A 1 80 ? 13.196 8.205 -7.993 1.00 84.94 80 ASN A O 1
ATOM 623 N N . GLU A 1 81 ? 13.412 5.997 -8.340 1.00 84.81 81 GLU A N 1
ATOM 624 C CA . GLU A 1 81 ? 14.809 5.942 -7.930 1.00 84.81 81 GLU A CA 1
ATOM 625 C C . GLU A 1 81 ? 15.698 6.365 -9.096 1.00 84.81 81 GLU A C 1
ATOM 627 O O . GLU A 1 81 ? 15.561 5.879 -10.223 1.00 84.81 81 GLU A O 1
ATOM 632 N N . ARG A 1 82 ? 16.621 7.295 -8.833 1.00 74.50 82 ARG A N 1
ATOM 633 C CA . ARG A 1 82 ? 17.624 7.675 -9.828 1.00 74.50 82 ARG A CA 1
ATOM 634 C C . ARG A 1 82 ? 18.586 6.499 -10.026 1.00 74.50 82 ARG A C 1
ATOM 636 O O . ARG A 1 82 ? 19.099 5.982 -9.030 1.00 74.50 82 ARG A O 1
ATOM 643 N N . PRO A 1 83 ? 18.883 6.091 -11.272 1.00 59.94 83 PRO A N 1
ATOM 644 C CA . PRO A 1 83 ? 19.927 5.106 -11.510 1.00 59.94 83 PRO A CA 1
ATOM 645 C C . PRO A 1 83 ? 21.257 5.643 -10.968 1.00 59.94 83 PRO A C 1
ATOM 647 O O . PRO A 1 83 ? 21.633 6.785 -11.232 1.00 59.94 83 PRO A O 1
ATOM 650 N N . LYS A 1 84 ? 21.992 4.812 -10.220 1.00 59.69 84 LYS A N 1
ATOM 651 C CA . LYS A 1 84 ? 23.299 5.161 -9.625 1.00 59.69 84 LYS A CA 1
ATOM 652 C C . LYS A 1 84 ? 24.416 5.413 -10.661 1.00 59.69 84 LYS A C 1
ATOM 654 O O . LYS A 1 84 ? 25.548 5.668 -10.272 1.00 59.69 84 LYS A O 1
ATOM 659 N N . PHE A 1 85 ? 24.117 5.380 -11.962 1.00 54.91 85 PHE A N 1
ATOM 660 C CA . PHE A 1 85 ? 25.094 5.441 -13.057 1.00 54.91 85 PHE A CA 1
ATOM 661 C C . PHE A 1 85 ? 25.533 6.856 -13.487 1.00 54.91 85 PHE A C 1
ATOM 663 O O . PHE A 1 85 ? 26.212 6.994 -14.495 1.00 54.91 85 PHE A O 1
ATOM 670 N N . TRP A 1 86 ? 25.229 7.910 -12.724 1.00 51.00 86 TRP A N 1
ATOM 671 C CA . TRP A 1 86 ? 25.696 9.282 -13.008 1.00 51.00 86 TRP A CA 1
ATOM 672 C C . TRP A 1 86 ? 26.946 9.682 -12.201 1.00 51.00 86 TRP A C 1
ATOM 674 O O . TRP A 1 86 ? 27.043 10.780 -11.657 1.00 51.00 86 TRP A O 1
ATOM 684 N N . ARG A 1 87 ? 27.917 8.769 -12.094 1.00 54.22 87 ARG A N 1
ATOM 685 C CA . ARG A 1 87 ? 29.297 9.094 -11.700 1.00 54.22 87 ARG A CA 1
ATOM 686 C C . ARG A 1 87 ? 30.278 8.355 -12.603 1.00 54.22 87 ARG A C 1
ATOM 688 O O . ARG A 1 87 ? 30.852 7.352 -12.201 1.00 54.22 87 ARG A O 1
ATOM 695 N N . ALA A 1 88 ? 30.451 8.855 -13.817 1.00 53.12 88 ALA A N 1
ATOM 696 C CA . ALA A 1 88 ? 31.677 8.672 -14.583 1.00 53.12 88 ALA A CA 1
ATOM 697 C C . ALA A 1 88 ? 31.755 9.771 -15.648 1.00 53.12 88 ALA A C 1
ATOM 699 O O . ALA A 1 88 ? 30.873 9.856 -16.497 1.00 53.12 88 ALA A O 1
ATOM 700 N N . GLY A 1 89 ? 32.811 10.582 -15.588 1.00 51.12 89 GLY A N 1
ATOM 701 C CA . GLY A 1 89 ? 33.235 11.447 -16.687 1.00 51.12 89 GLY A CA 1
ATOM 702 C C . GLY A 1 89 ? 32.884 12.919 -16.518 1.00 51.12 89 GLY A C 1
ATOM 703 O O . GLY A 1 89 ? 31.836 13.361 -16.970 1.00 51.12 89 GLY A O 1
ATOM 704 N N . ASN A 1 90 ? 33.774 13.654 -15.857 1.00 45.41 90 ASN A N 1
ATOM 705 C CA . ASN A 1 90 ? 34.314 14.927 -16.340 1.00 45.41 90 ASN A CA 1
ATOM 706 C C . ASN A 1 90 ? 35.554 15.208 -15.480 1.00 45.41 90 ASN A C 1
ATOM 708 O O . ASN A 1 90 ? 35.488 15.936 -14.489 1.00 45.41 90 ASN A O 1
ATOM 712 N N . GLU A 1 91 ? 36.634 14.498 -15.817 1.00 47.16 91 GLU A N 1
ATOM 713 C CA . GLU A 1 91 ? 37.999 15.021 -15.680 1.00 47.16 91 GLU A CA 1
ATOM 714 C C . GLU A 1 91 ? 38.292 15.897 -16.901 1.00 47.16 91 GLU A C 1
ATOM 716 O O . GLU A 1 91 ? 37.838 15.511 -18.006 1.00 47.16 91 GLU A O 1
#

Radius of gyration: 18.15 Å; Cα contacts (8 Å, |Δi|>4): 113; chains: 1; bounding box: 59×40×38 Å

Solvent-accessible surface area (backbone atoms only — not comparable to full-atom values): 6003 Å² total; per-residue (Å²): 136,86,80,77,78,72,76,78,73,53,73,46,79,50,75,45,72,42,55,88,88,73,48,55,69,59,53,51,50,54,51,48,39,51,40,44,35,34,66,37,52,75,44,72,44,88,94,58,87,78,68,88,76,61,74,82,69,34,81,76,47,89,44,82,62,72,87,62,98,67,69,44,40,35,35,42,37,83,40,77,46,79,76,87,78,86,78,78,88,87,130

Foldseek 3Di:
DDPPPDPPAAEAEDEDEDAPPPCSLVVLLVVVLLCVLLVAAEEEDPPDPPDDNDPVSNVPNPHPNDPDPGHHYYYYYYYHDDPPPPPDDDD

Organism: NCBI:txid504468

Sequence (91 aa):
MTGQTQPPHPRVTVTVSGTAGTGKSRVLANIEVALRACGYEVQWWRGQDQREVHKEHWTEANCPRPAPAQLPVVILAEQNERPKFWRAGNE

Nearest PDB structures (foldseek):
  5l3r-assembly2_D  TM=5.431E-01  e=4.065E-02  Arabidopsis thaliana
  6cy5-assembly1_B  TM=5.447E-01  e=9.035E-01  Elizabethkingia anophelis NUHP1
  6cy5-assembly1_A  TM=5.287E-01  e=1.331E+00  Elizabethkingia anophelis NUHP1
  5y6l-assembly1_D  TM=2.762E-01  e=1.028E+00  Homo sapiens
  5a5h-assembly1_B  TM=2.950E-01  e=2.232E+00  Homo sapiens